Protein AF-A0A1Q3QMW4-F1 (afdb_monomer_lite)

Radius of gyration: 23.56 Å; chains: 1; bounding box: 41×33×92 Å

Sequence (171 aa):
MQRSKATPARLAGLSVLGTLIAASDFVAIVAVKAYWSSHHVGHIWSGLSVPGFVLIAVFCGGYYLMIRSAKKLSNGIKAGRWTEAELQPVRRFFEGRVIRLAAFVLIGIGLVAALIDGSYPHHGFMLGFGICFVLSIGLMQLQRSLINPVTQEPGLQLGTSAPLESTHWGE

Foldseek 3Di:
DDQDPDFLVNLLVQLLQLLQQLLCLLVVVVVLVVVPVVPPPVDPPPSCPPVVVVSVCSNVRSNCSNLVSLVVLLVCLVVVSDDCVRLVVVLVVCVDPCLVCQLVVLQVQLVVVLVVCVVDPDPSNRSSNSSSNSSSVSSVSNNVSSDRDPPPDPPDPPPDPPPPPPPPPDD

Secondary structure (DSSP, 8-state):
----SS-HHHHHHHHHHHHHHHHHHHHHHHHHHHHHHHS----TTTSSHHHHHHHHHHHHHHHHHHHHHHHHHHHHHHTT-S-HHHHHHHHHHHHSHHHHHHHHHHHHHHHHHHHHHTTSSSTTTTHHHHHHHHHHHHHHHHHHHHSPP----TT--TT-------TTS--

pLDDT: mean 78.11, std 16.33, range [40.03, 96.31]

Structure (mmCIF, N/CA/C/O backbone):
data_AF-A0A1Q3QMW4-F1
#
_entry.id   AF-A0A1Q3QMW4-F1
#
loop_
_atom_site.group_PDB
_atom_site.id
_atom_site.type_symbol
_atom_site.label_atom_id
_atom_site.label_alt_id
_atom_site.label_comp_id
_atom_site.label_asym_id
_atom_site.label_entity_id
_atom_site.label_seq_id
_atom_site.pdbx_PDB_ins_code
_atom_site.Cartn_x
_atom_site.Cartn_y
_atom_site.Cartn_z
_atom_site.occupancy
_atom_site.B_iso_or_equiv
_atom_site.auth_seq_id
_atom_site.auth_comp_id
_atom_site.auth_asym_id
_atom_site.auth_atom_id
_atom_site.pdbx_PDB_model_num
ATOM 1 N N . MET A 1 1 ? -16.456 16.362 21.723 1.00 49.91 1 MET A N 1
ATOM 2 C CA . MET A 1 1 ? -15.734 15.506 20.750 1.00 49.91 1 MET A CA 1
ATOM 3 C C . MET A 1 1 ? -16.169 15.864 19.331 1.00 49.91 1 MET A C 1
ATOM 5 O O . MET A 1 1 ? -17.316 15.617 18.983 1.00 49.91 1 MET A O 1
ATOM 9 N N . GLN A 1 2 ? -15.304 16.472 18.510 1.00 45.41 2 GLN A N 1
ATOM 10 C CA . GLN A 1 2 ? -15.612 16.697 17.089 1.00 45.41 2 GLN A CA 1
ATOM 11 C C . GLN A 1 2 ? -15.499 15.369 16.326 1.00 45.41 2 GLN A C 1
ATOM 13 O O . GLN A 1 2 ? -14.405 14.819 16.190 1.00 45.41 2 GLN A O 1
ATOM 18 N N . ARG A 1 3 ? -16.627 14.842 15.833 1.00 54.91 3 ARG A N 1
ATOM 19 C CA . ARG A 1 3 ? -16.637 13.670 14.946 1.00 54.91 3 ARG A CA 1
ATOM 20 C C . ARG A 1 3 ? -15.877 14.008 13.659 1.00 54.91 3 ARG A C 1
ATOM 22 O O . ARG A 1 3 ? -16.148 15.015 13.007 1.00 54.91 3 ARG A O 1
ATOM 29 N N . SER A 1 4 ? -14.908 13.170 13.294 1.00 59.50 4 SER A N 1
ATOM 30 C CA . SER A 1 4 ? -14.214 13.263 12.004 1.00 59.50 4 SER A CA 1
ATOM 31 C C . SER A 1 4 ? -15.230 13.144 10.866 1.00 59.50 4 SER A C 1
ATOM 33 O O . SER A 1 4 ? -15.955 12.157 10.806 1.00 59.50 4 SER A O 1
ATOM 35 N N . LYS A 1 5 ? -15.243 14.095 9.918 1.00 73.88 5 LYS A N 1
ATOM 36 C CA . LYS A 1 5 ? -16.105 14.026 8.717 1.00 73.88 5 LYS A CA 1
ATOM 37 C C . LYS A 1 5 ? -15.787 12.825 7.808 1.00 73.88 5 LYS A C 1
ATOM 39 O O . LYS A 1 5 ? -16.603 12.451 6.971 1.00 73.88 5 LYS A O 1
ATOM 44 N N . ALA A 1 6 ? -14.594 12.239 7.929 1.00 83.38 6 ALA A N 1
ATOM 45 C CA . ALA A 1 6 ? -14.188 11.077 7.146 1.00 83.38 6 ALA A CA 1
ATOM 46 C C . ALA A 1 6 ? -14.468 9.776 7.912 1.00 83.38 6 ALA A C 1
ATOM 48 O O . ALA A 1 6 ? -13.977 9.599 9.029 1.00 83.38 6 ALA A O 1
ATOM 49 N N . THR A 1 7 ? -15.227 8.876 7.285 1.00 90.75 7 THR A N 1
ATOM 50 C CA . THR A 1 7 ? -15.493 7.507 7.757 1.00 90.75 7 THR A CA 1
ATOM 51 C C . THR A 1 7 ? -14.244 6.619 7.628 1.00 90.75 7 THR A C 1
ATOM 53 O O . THR A 1 7 ? -13.475 6.832 6.682 1.00 90.75 7 THR A O 1
ATOM 56 N N . PRO A 1 8 ? -14.083 5.568 8.452 1.00 90.75 8 PRO A N 1
ATOM 57 C CA . PRO A 1 8 ? -12.955 4.633 8.366 1.00 90.75 8 PRO A CA 1
ATOM 58 C C . PRO A 1 8 ? -12.786 4.007 6.976 1.00 90.75 8 PRO A C 1
ATOM 60 O O . PRO A 1 8 ? -11.681 3.988 6.441 1.00 90.75 8 PRO A O 1
ATOM 63 N N . ALA A 1 9 ? -13.890 3.588 6.347 1.00 92.50 9 ALA A N 1
ATOM 64 C CA . ALA A 1 9 ? -13.884 2.991 5.011 1.00 92.50 9 ALA A CA 1
ATOM 65 C C . ALA A 1 9 ? -13.322 3.940 3.940 1.00 92.50 9 ALA A C 1
ATOM 67 O O . ALA A 1 9 ? -12.505 3.534 3.121 1.00 92.50 9 ALA A O 1
ATOM 68 N N . ARG A 1 10 ? -13.686 5.230 3.986 1.00 93.69 10 ARG A N 1
ATOM 69 C CA . ARG A 1 10 ? -13.115 6.256 3.092 1.00 93.69 10 ARG A CA 1
ATOM 70 C C . ARG A 1 10 ? -11.611 6.421 3.297 1.00 93.69 10 ARG A C 1
ATOM 72 O O . ARG A 1 10 ? -10.892 6.585 2.322 1.00 93.69 10 ARG A O 1
ATOM 79 N N . LEU A 1 11 ? -11.124 6.381 4.538 1.00 93.69 11 LEU A N 1
ATOM 80 C CA . LEU A 1 11 ? -9.686 6.483 4.809 1.00 93.69 11 LEU A CA 1
ATOM 81 C C . LEU A 1 11 ? -8.929 5.236 4.341 1.00 93.69 11 LEU A C 1
ATOM 83 O O . LEU A 1 11 ? -7.871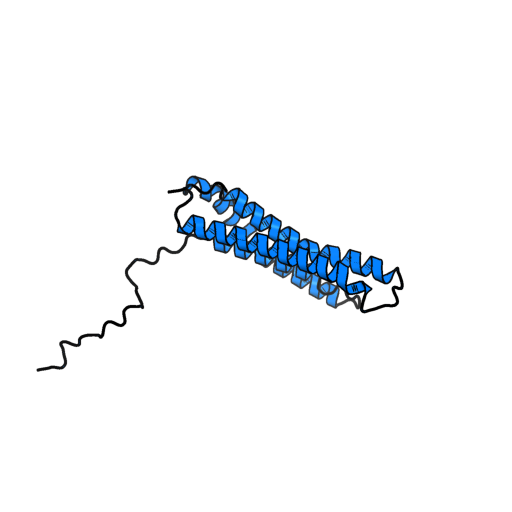 5.373 3.737 1.00 93.69 11 LEU A O 1
ATOM 87 N N . ALA A 1 12 ? -9.486 4.044 4.554 1.00 93.31 12 ALA A N 1
ATOM 88 C CA . ALA A 1 12 ? -8.920 2.808 4.027 1.00 93.31 12 ALA A CA 1
ATOM 89 C C . ALA A 1 12 ? -8.901 2.809 2.489 1.00 93.31 12 ALA A C 1
ATOM 91 O O . ALA A 1 12 ? -7.869 2.521 1.889 1.00 93.31 12 ALA A O 1
ATOM 92 N N . GLY A 1 13 ? -9.999 3.227 1.852 1.00 94.00 13 GLY A N 1
ATOM 93 C CA . GLY A 1 13 ? -10.094 3.364 0.398 1.00 94.00 13 GLY A CA 1
ATOM 94 C C . GLY A 1 13 ? -9.100 4.377 -0.171 1.00 94.00 13 GLY A C 1
ATOM 95 O O . GLY A 1 13 ? -8.440 4.088 -1.160 1.00 94.00 13 GLY A O 1
ATOM 96 N N . LEU A 1 14 ? -8.916 5.528 0.488 1.00 94.81 14 LEU A N 1
ATOM 97 C CA . LEU A 1 14 ? -7.882 6.501 0.113 1.00 94.81 14 LEU A CA 1
ATOM 98 C C . LEU A 1 14 ? -6.468 5.935 0.264 1.00 94.81 14 LEU A C 1
ATOM 100 O O . LEU A 1 14 ? -5.598 6.274 -0.535 1.00 94.81 14 LEU A O 1
ATOM 104 N N . SER A 1 15 ? -6.237 5.072 1.258 1.00 94.06 15 SER A N 1
ATOM 105 C CA . SER A 1 15 ? -4.945 4.408 1.419 1.00 94.06 15 SER A CA 1
ATOM 106 C C . SER A 1 15 ? -4.664 3.469 0.255 1.00 94.06 15 SER A C 1
ATOM 108 O O . SER A 1 15 ? -3.598 3.560 -0.342 1.00 94.06 15 SER A O 1
ATOM 110 N N . VAL A 1 16 ? -5.640 2.626 -0.100 1.00 94.62 16 VAL A N 1
ATOM 111 C CA . VAL A 1 16 ? -5.549 1.715 -1.250 1.00 94.62 16 VAL A CA 1
ATOM 112 C C . VAL A 1 16 ? -5.358 2.498 -2.549 1.00 94.62 16 VAL A C 1
ATOM 114 O O . VAL A 1 16 ? -4.473 2.171 -3.333 1.00 94.62 16 VAL A O 1
ATOM 117 N N . LEU A 1 17 ? -6.131 3.568 -2.755 1.00 96.31 17 LEU A N 1
ATOM 118 C CA . LEU A 1 17 ? -6.009 4.430 -3.930 1.00 96.31 17 LEU A CA 1
ATOM 119 C C . LEU A 1 17 ? -4.614 5.060 -4.029 1.00 96.31 17 LEU A C 1
ATOM 121 O O . LEU A 1 17 ? -4.018 5.043 -5.099 1.00 96.31 17 LEU A O 1
ATOM 125 N N . GLY A 1 18 ? -4.072 5.575 -2.921 1.00 94.62 18 GLY A N 1
ATOM 126 C CA . GLY A 1 18 ? -2.715 6.122 -2.887 1.00 94.62 18 GLY A CA 1
ATOM 127 C C . GLY A 1 18 ? -1.659 5.087 -3.279 1.00 94.62 18 GLY A C 1
ATOM 128 O O . GLY A 1 18 ? -0.766 5.384 -4.070 1.00 94.62 18 GLY A O 1
ATOM 129 N N . THR A 1 19 ? -1.799 3.850 -2.797 1.00 94.50 19 THR A N 1
ATOM 130 C CA . THR A 1 19 ? -0.916 2.743 -3.182 1.00 94.50 19 THR A CA 1
ATOM 131 C C . THR A 1 19 ? -1.044 2.388 -4.665 1.00 94.50 19 THR A C 1
ATOM 133 O O . THR A 1 19 ? -0.026 2.184 -5.317 1.00 94.50 19 THR A O 1
ATOM 136 N N . LEU A 1 20 ? -2.261 2.352 -5.220 1.00 95.62 20 LEU A N 1
ATOM 137 C CA . LEU A 1 20 ? -2.488 2.089 -6.648 1.00 95.62 20 LEU A CA 1
ATOM 138 C C . LEU A 1 20 ? -1.880 3.182 -7.535 1.00 95.62 20 LEU A C 1
ATOM 140 O O . LEU A 1 20 ? -1.241 2.862 -8.532 1.00 95.62 20 LEU A O 1
ATOM 144 N N . ILE A 1 21 ? -2.022 4.455 -7.149 1.00 94.81 21 ILE A N 1
ATOM 145 C CA . ILE A 1 21 ? -1.390 5.584 -7.847 1.00 94.81 21 ILE A CA 1
ATOM 146 C C . ILE A 1 21 ? 0.132 5.413 -7.843 1.00 94.81 21 ILE A C 1
ATOM 148 O O . ILE A 1 21 ? 0.752 5.468 -8.902 1.00 94.81 21 ILE A O 1
ATOM 152 N N . ALA A 1 22 ? 0.731 5.128 -6.682 1.00 93.62 22 ALA A N 1
ATOM 153 C CA . ALA A 1 22 ? 2.174 4.915 -6.585 1.00 93.62 22 ALA A CA 1
ATOM 154 C C . ALA A 1 22 ? 2.647 3.699 -7.404 1.00 93.62 22 ALA A C 1
ATOM 156 O O . ALA A 1 22 ? 3.683 3.760 -8.055 1.00 93.62 22 ALA A O 1
ATOM 157 N N . ALA A 1 23 ? 1.881 2.606 -7.423 1.00 92.69 23 ALA A N 1
ATOM 158 C CA . ALA A 1 23 ? 2.210 1.419 -8.209 1.00 92.69 23 ALA A CA 1
ATOM 159 C C . ALA A 1 23 ? 2.070 1.653 -9.725 1.00 92.69 23 ALA A C 1
ATOM 161 O O . ALA A 1 23 ? 2.839 1.094 -10.504 1.00 92.69 23 ALA A O 1
ATOM 162 N N . SER A 1 24 ? 1.122 2.495 -10.154 1.00 90.62 24 SER A N 1
ATOM 163 C CA . SER A 1 24 ? 0.904 2.803 -11.575 1.00 90.62 24 SER A CA 1
ATOM 164 C C . SER A 1 24 ? 2.083 3.527 -12.232 1.00 90.62 24 SER A C 1
ATOM 166 O O . SER A 1 24 ? 2.266 3.416 -13.444 1.00 90.62 24 SER A O 1
ATOM 168 N N . ASP A 1 25 ? 2.924 4.191 -11.434 1.00 88.50 25 ASP A N 1
ATOM 169 C CA . ASP A 1 25 ? 4.117 4.894 -11.907 1.00 88.50 25 ASP A CA 1
ATOM 170 C C . ASP A 1 25 ? 5.087 3.959 -12.650 1.00 88.50 25 ASP A C 1
ATOM 172 O O . ASP A 1 25 ? 5.621 4.301 -13.703 1.00 88.50 25 ASP A O 1
ATOM 176 N N . PHE A 1 26 ? 5.213 2.708 -12.192 1.00 83.69 26 PHE A N 1
ATOM 177 C CA . PHE A 1 26 ? 6.030 1.692 -12.861 1.00 83.69 26 PHE A CA 1
ATOM 178 C C . PHE A 1 26 ? 5.499 1.331 -14.251 1.00 83.69 26 PHE A C 1
ATOM 180 O O . PHE A 1 26 ? 6.283 1.068 -15.156 1.00 83.69 26 PHE A O 1
ATOM 187 N N . VAL A 1 27 ? 4.182 1.354 -14.462 1.00 84.25 27 VAL A N 1
ATOM 188 C CA . VAL A 1 27 ? 3.602 1.124 -15.794 1.00 84.25 27 VAL A CA 1
ATOM 189 C C . VAL A 1 27 ? 3.872 2.328 -16.699 1.00 84.25 27 VAL A C 1
ATOM 191 O O . VAL A 1 27 ? 4.246 2.165 -17.861 1.00 84.25 27 VAL A O 1
ATOM 194 N N . ALA A 1 28 ? 3.744 3.541 -16.159 1.00 81.88 28 ALA A N 1
ATOM 195 C CA . ALA A 1 28 ? 3.999 4.771 -16.898 1.00 81.88 28 ALA A CA 1
ATOM 196 C C . ALA A 1 28 ? 5.471 4.894 -17.336 1.00 81.88 28 ALA A C 1
ATOM 198 O O . ALA A 1 28 ? 5.731 5.295 -18.470 1.00 81.88 28 ALA A O 1
ATOM 199 N N . ILE A 1 29 ? 6.427 4.451 -16.507 1.00 77.88 29 ILE A N 1
ATOM 200 C CA . ILE A 1 29 ? 7.857 4.378 -16.859 1.00 77.88 29 ILE A CA 1
ATOM 201 C C . ILE A 1 29 ? 8.088 3.558 -18.140 1.00 77.88 29 ILE A C 1
ATOM 203 O O . ILE A 1 29 ? 8.913 3.944 -18.971 1.00 77.88 29 ILE A O 1
ATOM 207 N N . VAL A 1 30 ? 7.350 2.461 -18.348 1.00 74.25 30 VAL A N 1
ATOM 208 C CA . VAL A 1 30 ? 7.471 1.630 -19.563 1.00 74.25 30 VAL A CA 1
ATOM 209 C C . VAL A 1 30 ? 7.021 2.390 -20.798 1.00 74.25 30 VAL A C 1
ATOM 211 O O . VAL A 1 30 ? 7.747 2.431 -21.790 1.00 74.25 30 VAL A O 1
ATOM 214 N N . ALA A 1 31 ? 5.839 3.005 -20.732 1.00 74.25 31 ALA A N 1
ATOM 215 C CA . ALA A 1 31 ? 5.280 3.766 -21.844 1.00 74.25 31 ALA A CA 1
ATOM 216 C C . ALA A 1 31 ? 6.196 4.939 -22.227 1.00 74.25 31 ALA A C 1
ATOM 218 O O . ALA A 1 31 ? 6.473 5.168 -23.404 1.00 74.25 31 ALA A O 1
ATOM 219 N N . VAL A 1 32 ? 6.727 5.624 -21.214 1.00 73.88 32 VAL A N 1
ATOM 220 C CA . VAL A 1 32 ? 7.673 6.729 -21.359 1.00 73.88 32 VAL A CA 1
ATOM 221 C C . VAL A 1 32 ? 8.977 6.264 -22.017 1.00 73.88 32 VAL A C 1
ATOM 223 O O . VAL A 1 32 ? 9.419 6.860 -23.000 1.00 73.88 32 VAL A O 1
ATOM 226 N N . LYS A 1 33 ? 9.572 5.166 -21.535 1.00 70.44 33 LYS A N 1
ATOM 227 C CA . LYS A 1 33 ? 10.805 4.598 -22.102 1.00 70.44 33 LYS A CA 1
ATOM 228 C C . LYS A 1 33 ? 10.613 4.145 -23.551 1.00 70.44 33 LYS A C 1
ATOM 230 O O . LYS A 1 33 ? 11.473 4.414 -24.387 1.00 70.44 33 LYS A O 1
ATOM 235 N N . ALA A 1 34 ? 9.490 3.492 -23.853 1.00 70.81 34 ALA A N 1
ATOM 236 C CA . ALA A 1 34 ? 9.165 3.037 -25.201 1.00 70.81 34 ALA A CA 1
ATOM 237 C C . ALA A 1 34 ? 9.043 4.222 -26.169 1.00 70.81 34 ALA A C 1
ATOM 239 O O . ALA A 1 34 ? 9.734 4.246 -27.185 1.00 70.81 34 ALA A O 1
ATOM 240 N N . TYR A 1 35 ? 8.254 5.241 -25.813 1.00 70.81 35 TYR A N 1
ATOM 241 C CA . TYR A 1 35 ? 8.083 6.450 -26.621 1.00 70.81 35 TYR A CA 1
ATOM 242 C C . TYR A 1 35 ? 9.419 7.132 -26.950 1.00 70.81 35 TYR A C 1
ATOM 244 O O . TYR A 1 35 ? 9.646 7.535 -28.092 1.00 70.81 35 TYR A O 1
ATOM 252 N N . TRP A 1 36 ? 10.327 7.203 -25.973 1.00 67.06 36 TRP A N 1
ATOM 253 C CA . TRP A 1 36 ? 11.640 7.816 -26.160 1.00 67.06 36 TRP A CA 1
ATOM 254 C C . TRP A 1 36 ? 12.625 6.986 -26.966 1.00 67.06 36 TRP A C 1
ATOM 256 O O . TRP A 1 36 ? 13.415 7.553 -27.709 1.00 67.06 36 TRP A O 1
ATOM 266 N N . SER A 1 37 ? 12.594 5.659 -26.851 1.00 67.62 37 SER A N 1
ATOM 267 C CA . SER A 1 37 ? 13.451 4.809 -27.684 1.00 67.62 37 SER A CA 1
ATOM 268 C C . SER A 1 37 ? 13.140 4.966 -29.179 1.00 67.62 37 SER A C 1
ATOM 270 O O . SER A 1 37 ? 14.044 4.912 -30.011 1.00 67.62 37 SER A O 1
ATOM 272 N N . SER A 1 38 ? 11.875 5.242 -29.510 1.00 66.62 38 SER A N 1
ATOM 273 C CA . SER A 1 38 ? 11.388 5.424 -30.881 1.00 66.62 38 SER A CA 1
ATOM 274 C C . SER A 1 38 ? 11.725 6.792 -31.476 1.00 66.62 38 SER A C 1
ATOM 276 O O . SER A 1 38 ? 11.807 6.930 -32.692 1.00 66.62 38 SER A O 1
ATOM 278 N N . HIS A 1 39 ? 11.924 7.810 -30.637 1.00 63.06 39 HIS A N 1
ATOM 279 C CA . HIS A 1 39 ? 12.223 9.173 -31.062 1.00 63.06 39 HIS A CA 1
ATOM 280 C C . HIS A 1 39 ? 13.646 9.491 -30.611 1.00 63.06 39 HIS A C 1
ATOM 282 O O . HIS A 1 39 ? 13.860 9.729 -29.429 1.00 63.06 39 HIS A O 1
ATOM 288 N N . HIS A 1 40 ? 14.628 9.469 -31.521 1.00 55.44 40 HIS A N 1
ATOM 289 C CA . HIS A 1 40 ? 16.035 9.808 -31.250 1.00 55.44 40 HIS A CA 1
ATOM 290 C C . HIS A 1 40 ? 16.190 11.255 -30.726 1.00 55.44 40 HIS A C 1
ATOM 292 O O . HIS A 1 40 ? 16.626 12.157 -31.438 1.00 55.44 40 HIS A O 1
ATOM 298 N N . VAL A 1 41 ? 15.813 11.509 -29.472 1.00 55.06 41 VAL A N 1
ATOM 299 C CA . VAL A 1 41 ? 15.948 12.810 -28.820 1.00 55.06 41 VAL A CA 1
ATOM 300 C C . VAL A 1 41 ? 17.399 12.927 -28.362 1.00 55.06 41 VAL A C 1
ATOM 302 O O . VAL A 1 41 ? 17.768 12.468 -27.285 1.00 55.06 41 VAL A O 1
ATOM 305 N N . GLY A 1 42 ? 18.235 13.525 -29.214 1.00 49.25 42 GLY A N 1
ATOM 306 C CA . GLY A 1 42 ? 19.687 13.687 -29.056 1.00 49.25 42 GLY A CA 1
ATOM 307 C C . GLY A 1 42 ? 20.169 14.546 -27.877 1.00 49.25 42 GLY A C 1
ATOM 308 O O . GLY A 1 42 ? 21.298 15.023 -27.903 1.00 49.25 42 GLY A O 1
ATOM 309 N N . HIS A 1 43 ? 19.369 14.741 -26.828 1.00 49.31 43 HIS A N 1
ATOM 310 C CA . HIS A 1 43 ? 19.775 15.476 -25.6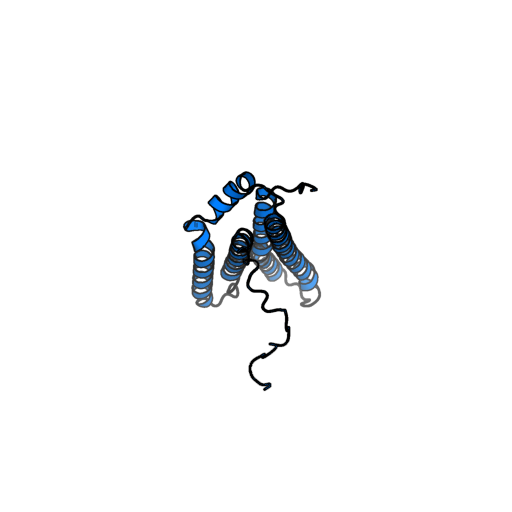31 1.00 49.31 43 HIS A CA 1
ATOM 311 C C . HIS A 1 43 ? 19.356 14.730 -24.361 1.00 49.31 43 HIS A C 1
ATOM 313 O O . HIS A 1 43 ? 18.254 14.886 -23.836 1.00 49.31 43 HIS A O 1
ATOM 319 N N . ILE A 1 44 ? 20.301 13.939 -23.847 1.00 53.00 44 ILE A N 1
ATOM 320 C CA . ILE A 1 44 ? 20.193 13.080 -22.654 1.00 53.00 44 ILE A CA 1
ATOM 321 C C . ILE A 1 44 ? 19.758 13.864 -21.395 1.00 53.00 44 ILE A C 1
ATOM 323 O O . ILE A 1 44 ? 19.149 13.295 -20.493 1.00 53.00 44 ILE A O 1
ATOM 327 N N . TRP A 1 45 ? 20.011 15.177 -21.346 1.00 48.72 45 TRP A N 1
ATOM 328 C CA . TRP A 1 45 ? 19.817 16.004 -20.149 1.00 48.72 45 TRP A CA 1
ATOM 329 C C . TRP A 1 45 ? 18.539 16.860 -20.131 1.00 48.72 45 TRP A C 1
ATOM 331 O O . TRP A 1 45 ? 18.066 17.199 -19.049 1.00 48.72 45 TRP A O 1
ATOM 341 N N . SER A 1 46 ? 17.938 17.189 -21.281 1.00 49.06 46 SER A N 1
ATOM 342 C CA . SER A 1 46 ? 16.710 18.009 -21.345 1.00 49.06 46 SER A CA 1
ATOM 343 C C . SER A 1 46 ? 15.436 17.195 -21.597 1.00 49.06 46 SER A C 1
ATOM 345 O O . SER A 1 46 ? 14.354 17.646 -21.233 1.00 49.06 46 SER A O 1
ATOM 347 N N . GLY A 1 47 ? 15.548 15.986 -22.163 1.00 51.31 47 GLY A N 1
ATOM 348 C CA . GLY A 1 47 ? 14.400 15.102 -22.398 1.00 51.31 47 GLY A CA 1
ATOM 349 C C . GLY A 1 47 ? 13.914 14.368 -21.143 1.00 51.31 47 GLY A C 1
ATOM 350 O O . GLY A 1 47 ? 12.716 14.234 -20.930 1.00 51.31 47 GLY A O 1
ATOM 351 N N . LEU A 1 48 ? 14.828 13.936 -20.269 1.00 53.03 48 LEU A N 1
ATOM 352 C CA . LEU A 1 48 ? 14.501 13.094 -19.107 1.00 53.03 48 LEU A CA 1
ATOM 353 C C . LEU A 1 48 ? 13.915 13.851 -17.906 1.00 53.03 48 LEU A C 1
ATOM 355 O O . LEU A 1 48 ? 13.289 13.236 -17.042 1.00 53.03 48 LEU A O 1
ATOM 359 N N . SER A 1 49 ? 14.116 15.166 -17.821 1.00 61.59 49 SER A N 1
ATOM 360 C CA . SER A 1 49 ? 13.830 15.923 -16.599 1.00 61.59 49 SER A CA 1
ATOM 361 C C . SER A 1 49 ? 12.335 16.125 -16.353 1.00 61.59 49 SER A C 1
ATOM 363 O O . SER A 1 49 ? 11.890 15.977 -15.218 1.00 61.59 49 SER A O 1
ATOM 365 N N . VAL A 1 50 ? 11.537 16.407 -17.390 1.00 66.06 50 VAL A N 1
ATOM 366 C CA . VAL A 1 50 ? 10.119 16.757 -17.202 1.00 66.06 50 VAL A CA 1
ATOM 367 C C . VAL A 1 50 ? 9.259 15.523 -16.892 1.00 66.06 50 VAL A C 1
ATOM 369 O O . VAL A 1 50 ? 8.628 15.514 -15.835 1.00 66.06 50 VAL A O 1
ATOM 372 N N . PRO A 1 51 ? 9.250 14.437 -17.689 1.00 70.62 51 PRO A N 1
ATOM 373 C CA . PRO A 1 51 ? 8.472 13.252 -17.322 1.00 70.62 51 PRO A CA 1
ATOM 374 C C . PRO A 1 51 ? 9.053 12.490 -16.146 1.00 70.62 51 PRO A C 1
ATOM 376 O O . PRO A 1 51 ? 8.279 11.979 -15.349 1.00 70.62 51 PRO A O 1
ATOM 379 N N . GLY A 1 52 ? 10.377 12.485 -15.965 1.00 73.88 52 GLY A N 1
ATOM 380 C CA . GLY A 1 52 ? 10.983 11.955 -14.745 1.00 73.88 52 GLY A CA 1
ATOM 381 C C . GLY A 1 52 ? 10.457 12.669 -13.496 1.00 73.88 52 GLY A C 1
ATOM 382 O O . GLY A 1 52 ? 10.052 12.017 -12.538 1.00 73.88 52 GLY A O 1
ATOM 383 N N . PHE A 1 53 ? 10.368 14.003 -13.526 1.00 80.38 53 PHE A N 1
ATOM 384 C CA . PHE A 1 53 ? 9.806 14.780 -12.420 1.00 80.38 53 PHE A CA 1
ATOM 385 C C . PHE A 1 53 ? 8.310 14.516 -12.210 1.00 80.38 53 PHE A C 1
ATOM 387 O O . PHE A 1 53 ? 7.873 14.369 -11.070 1.00 80.38 53 PHE A O 1
ATOM 394 N N . VAL A 1 54 ? 7.525 14.419 -13.288 1.00 83.19 54 VAL A N 1
ATOM 395 C CA . VAL A 1 54 ? 6.090 14.102 -13.203 1.00 83.19 54 VAL A CA 1
ATOM 396 C C . VAL A 1 54 ? 5.871 12.717 -12.590 1.00 83.19 54 VAL A C 1
ATOM 398 O O . VAL A 1 54 ? 5.047 12.591 -11.689 1.00 83.19 54 VAL A O 1
ATOM 401 N N . LEU A 1 55 ? 6.636 11.708 -13.012 1.00 84.88 55 LEU A N 1
ATOM 402 C CA . LEU A 1 55 ? 6.573 10.350 -12.464 1.00 84.88 55 LEU A CA 1
ATOM 403 C C . LEU A 1 55 ? 6.935 10.339 -10.970 1.00 84.88 55 LEU A C 1
ATOM 405 O O . LEU A 1 55 ? 6.153 9.890 -10.133 1.00 84.88 55 LEU A O 1
ATOM 409 N N . ILE A 1 56 ? 8.042 10.989 -10.587 1.00 87.19 56 ILE A N 1
ATOM 410 C CA . ILE A 1 56 ? 8.426 11.140 -9.172 1.00 87.19 56 ILE A CA 1
ATOM 411 C C . ILE A 1 56 ? 7.321 11.837 -8.367 1.00 87.19 56 ILE A C 1
ATOM 413 O O . ILE A 1 56 ? 7.025 11.423 -7.244 1.00 87.19 56 ILE A O 1
ATOM 417 N N . ALA A 1 57 ? 6.694 12.879 -8.916 1.00 89.31 57 ALA A N 1
ATOM 418 C CA . ALA A 1 57 ? 5.614 13.598 -8.251 1.00 89.31 57 ALA A CA 1
ATOM 419 C C . ALA A 1 57 ? 4.360 12.725 -8.077 1.00 89.31 57 ALA A C 1
ATOM 421 O O . ALA A 1 57 ? 3.744 12.758 -7.009 1.00 89.31 57 ALA A O 1
ATOM 422 N N . VAL A 1 58 ? 4.003 11.916 -9.078 1.00 91.56 58 VAL A N 1
ATOM 423 C CA . VAL A 1 58 ? 2.882 10.964 -9.013 1.00 91.56 58 VAL A CA 1
ATOM 424 C C . VAL A 1 58 ? 3.166 9.869 -7.989 1.00 91.56 58 VAL A C 1
ATOM 426 O O . VAL A 1 58 ? 2.335 9.632 -7.107 1.00 91.56 58 VAL A O 1
ATOM 429 N N . PHE A 1 59 ? 4.353 9.263 -8.037 1.00 92.19 59 PHE A N 1
ATOM 430 C CA . PHE A 1 59 ? 4.789 8.253 -7.079 1.00 92.19 59 PHE A CA 1
ATOM 431 C C . PHE A 1 59 ? 4.754 8.787 -5.642 1.00 92.19 59 PHE A C 1
ATOM 433 O O . PHE A 1 59 ? 4.080 8.227 -4.770 1.00 92.19 59 PHE A O 1
ATOM 440 N N . CYS A 1 60 ? 5.421 9.920 -5.398 1.00 94.19 60 CYS A N 1
ATOM 441 C CA . CYS A 1 60 ? 5.460 10.564 -4.087 1.00 94.19 60 CYS A CA 1
ATOM 442 C C . CYS A 1 60 ? 4.064 11.000 -3.629 1.00 94.19 60 CYS A C 1
ATOM 444 O O . CYS A 1 60 ? 3.734 10.855 -2.453 1.00 94.19 60 CYS A O 1
ATOM 446 N N . GLY A 1 61 ? 3.232 11.509 -4.540 1.00 94.00 61 GLY A N 1
ATOM 447 C CA . GLY A 1 61 ? 1.860 11.924 -4.262 1.00 94.00 61 GLY A CA 1
ATOM 448 C C . GLY A 1 61 ? 0.969 10.757 -3.837 1.00 94.00 61 GLY A C 1
ATOM 449 O O . GLY A 1 61 ? 0.278 10.849 -2.817 1.00 94.00 61 GLY A O 1
ATOM 450 N N . GLY A 1 62 ? 1.032 9.635 -4.559 1.00 94.06 62 GLY A N 1
ATOM 451 C CA . GLY A 1 62 ? 0.333 8.399 -4.206 1.00 94.06 62 GLY A CA 1
ATOM 452 C C . GLY A 1 62 ? 0.789 7.852 -2.852 1.00 94.06 62 GLY A C 1
ATOM 453 O O . GLY A 1 62 ? -0.031 7.594 -1.964 1.00 94.06 62 GLY A O 1
ATOM 454 N N . TYR A 1 63 ? 2.104 7.780 -2.638 1.00 93.81 63 TYR A N 1
ATOM 455 C CA . TYR A 1 63 ? 2.685 7.308 -1.382 1.00 93.81 63 TYR A CA 1
ATOM 456 C C . TYR A 1 63 ? 2.330 8.217 -0.194 1.00 93.81 63 TYR A C 1
ATOM 458 O O . TYR A 1 63 ? 1.966 7.748 0.889 1.00 93.81 63 TYR A O 1
ATOM 466 N N . TYR A 1 64 ? 2.349 9.535 -0.400 1.00 95.81 64 TYR A N 1
ATOM 467 C CA . TYR A 1 64 ? 1.911 10.515 0.589 1.00 95.81 64 TYR A CA 1
ATOM 468 C C . TYR A 1 64 ? 0.435 10.331 0.953 1.00 95.81 64 TYR A C 1
ATOM 470 O O . TYR A 1 64 ? 0.090 10.333 2.140 1.00 95.81 64 TYR A O 1
ATOM 478 N N . LEU A 1 65 ? -0.440 10.142 -0.040 1.00 95.25 65 LEU A N 1
ATOM 479 C CA . LEU A 1 65 ? -1.866 9.907 0.185 1.00 95.25 65 LEU A CA 1
ATOM 480 C C . LEU A 1 65 ? -2.094 8.631 1.004 1.00 95.25 65 LEU A C 1
ATOM 482 O O . LEU A 1 65 ? -2.865 8.652 1.972 1.00 95.25 65 LEU A O 1
ATOM 486 N N . MET A 1 66 ? -1.372 7.559 0.670 1.00 95.81 66 MET A N 1
ATOM 487 C CA . MET A 1 66 ? -1.377 6.298 1.408 1.00 95.81 66 MET A CA 1
ATOM 488 C C . MET A 1 66 ? -0.977 6.506 2.874 1.00 95.81 66 MET A C 1
ATOM 490 O O . MET A 1 66 ? -1.753 6.209 3.782 1.00 95.81 66 MET A O 1
ATOM 494 N N . ILE A 1 67 ? 0.195 7.094 3.137 1.00 93.75 67 ILE A N 1
ATOM 495 C CA . ILE A 1 67 ? 0.670 7.318 4.510 1.00 93.75 67 ILE A CA 1
ATOM 496 C C . ILE A 1 67 ? -0.279 8.230 5.281 1.00 93.75 67 ILE A C 1
ATOM 498 O O . ILE A 1 67 ? -0.592 7.965 6.444 1.00 93.75 67 ILE A O 1
ATOM 502 N N . ARG A 1 68 ? -0.731 9.330 4.672 1.00 95.12 68 ARG A N 1
ATOM 503 C CA . ARG A 1 68 ? -1.563 10.323 5.355 1.00 95.12 68 ARG A CA 1
ATOM 504 C C . ARG A 1 68 ? -2.912 9.738 5.758 1.00 95.12 68 ARG A C 1
ATOM 506 O O . ARG A 1 68 ? -3.379 10.010 6.865 1.00 95.12 68 ARG A O 1
ATOM 513 N N . SER A 1 69 ? -3.544 8.969 4.878 1.00 93.75 69 SER A N 1
ATOM 514 C CA . SER A 1 69 ? -4.829 8.323 5.156 1.00 93.75 69 SER A CA 1
ATOM 515 C C . SER A 1 69 ? -4.685 7.204 6.194 1.00 93.75 69 SER A C 1
ATOM 517 O O . SER A 1 69 ? -5.438 7.203 7.168 1.00 93.75 69 SER A O 1
ATOM 519 N N . ALA A 1 70 ? -3.654 6.360 6.084 1.00 92.94 70 ALA A N 1
ATOM 520 C CA . ALA A 1 70 ? -3.329 5.325 7.067 1.00 92.94 70 ALA A CA 1
ATOM 521 C C . ALA A 1 70 ? -3.028 5.910 8.463 1.00 92.94 70 ALA A C 1
ATOM 523 O O . ALA A 1 70 ? -3.587 5.466 9.466 1.00 92.94 70 ALA A O 1
ATOM 524 N N . LYS A 1 71 ? -2.229 6.986 8.546 1.00 92.31 71 LYS A N 1
ATOM 525 C CA . LYS A 1 71 ? -1.969 7.708 9.808 1.00 92.31 71 LYS A CA 1
ATOM 526 C C . LYS A 1 71 ? -3.239 8.321 10.392 1.00 92.31 71 LYS A C 1
ATOM 528 O O . LYS A 1 71 ? -3.462 8.223 11.596 1.00 92.31 71 LYS A O 1
ATOM 533 N N . LYS A 1 72 ? -4.089 8.948 9.567 1.00 91.88 72 LYS A N 1
ATOM 534 C CA . LYS A 1 72 ? -5.381 9.493 10.024 1.00 91.88 72 LYS A CA 1
ATOM 535 C C . LYS A 1 72 ? -6.293 8.401 10.579 1.00 91.88 72 LYS A C 1
ATOM 537 O O . LYS A 1 72 ? -6.955 8.642 11.586 1.00 91.88 72 LYS A O 1
ATOM 542 N N . LEU A 1 73 ? -6.312 7.233 9.940 1.00 91.75 73 LEU A N 1
ATOM 543 C CA . LEU A 1 73 ? -7.068 6.071 10.392 1.00 91.75 73 LEU A CA 1
ATOM 544 C C . LEU A 1 73 ? -6.536 5.566 11.740 1.00 91.75 73 LEU A C 1
ATOM 546 O O . LEU A 1 73 ? -7.290 5.526 12.705 1.00 91.75 73 LEU A O 1
ATOM 550 N N . SER A 1 74 ? -5.231 5.305 11.852 1.00 91.44 74 SER A N 1
ATOM 551 C CA . SER A 1 74 ? -4.617 4.849 13.107 1.00 91.44 74 SER A CA 1
ATOM 552 C C . SER A 1 74 ? -4.832 5.842 14.258 1.00 91.44 74 SER A C 1
ATOM 554 O O . SER A 1 74 ? -5.259 5.461 15.346 1.00 91.44 74 SER A O 1
ATOM 556 N N . ASN A 1 75 ? -4.620 7.139 14.015 1.00 90.00 75 ASN A N 1
ATOM 557 C CA . ASN A 1 75 ? -4.821 8.173 15.031 1.00 90.00 75 ASN A CA 1
ATOM 558 C C . ASN A 1 75 ? -6.291 8.321 15.431 1.00 90.00 75 ASN A C 1
ATOM 560 O O . ASN A 1 75 ? -6.585 8.603 16.589 1.00 90.00 75 ASN A O 1
ATOM 564 N N . GLY A 1 76 ? -7.223 8.157 14.490 1.00 88.75 76 GLY A N 1
ATOM 565 C CA . GLY A 1 76 ? -8.644 8.223 14.808 1.00 88.75 76 GLY A CA 1
ATOM 566 C C . GLY A 1 76 ? -9.141 7.001 15.583 1.00 88.75 76 GLY A C 1
ATOM 567 O O . GLY A 1 76 ? -9.982 7.175 16.458 1.00 88.75 76 GLY A O 1
ATOM 568 N N . ILE A 1 77 ? -8.566 5.815 15.345 1.00 90.00 77 ILE A N 1
ATOM 569 C CA . ILE A 1 77 ? -8.802 4.616 16.166 1.00 90.00 77 ILE A CA 1
ATOM 570 C C . ILE A 1 77 ? -8.273 4.850 17.586 1.00 90.00 77 ILE A C 1
ATOM 572 O O . ILE A 1 77 ? -9.025 4.711 18.544 1.00 90.00 77 ILE A O 1
ATOM 576 N N . LYS A 1 78 ? -7.017 5.298 17.729 1.00 87.62 78 LYS A N 1
ATOM 577 C CA . LYS A 1 78 ? -6.400 5.606 19.036 1.00 87.62 78 LYS A CA 1
ATOM 578 C C . LYS A 1 78 ? -7.174 6.650 19.841 1.00 87.62 78 LYS A C 1
ATOM 580 O O . LYS A 1 78 ? -7.256 6.553 21.055 1.00 87.62 78 LYS A O 1
ATOM 585 N N . ALA A 1 79 ? -7.736 7.647 19.165 1.00 86.75 79 ALA A N 1
ATOM 586 C CA . ALA A 1 79 ? -8.511 8.709 19.796 1.00 86.75 79 ALA A CA 1
ATOM 587 C C . ALA A 1 79 ? -9.999 8.355 20.000 1.00 86.75 79 ALA A C 1
ATOM 589 O O . ALA A 1 79 ? -10.775 9.245 20.345 1.00 86.75 79 ALA A O 1
ATOM 590 N N . GLY A 1 80 ? -10.422 7.113 19.725 1.00 86.50 80 GLY A N 1
ATOM 591 C CA . GLY A 1 80 ? -11.814 6.681 19.888 1.00 86.50 80 GLY A CA 1
ATOM 592 C C . GLY A 1 80 ? -12.810 7.485 19.045 1.00 86.50 80 GLY A C 1
ATOM 593 O O . GLY A 1 80 ? -13.933 7.732 19.473 1.00 86.50 80 GLY A O 1
ATOM 594 N N . ARG A 1 81 ? -12.401 7.967 17.860 1.00 87.56 81 ARG A N 1
ATOM 595 C CA . ARG A 1 81 ? -13.243 8.839 17.014 1.00 87.56 81 ARG A CA 1
ATOM 596 C C . ARG A 1 81 ? -14.390 8.105 16.330 1.00 87.56 81 ARG A C 1
ATOM 598 O O . ARG A 1 81 ? -15.321 8.766 15.872 1.00 87.56 81 ARG A O 1
ATOM 605 N N . TRP A 1 82 ? -14.277 6.788 16.224 1.00 88.81 82 TRP A N 1
ATOM 606 C CA . TRP A 1 82 ? -15.254 5.907 15.603 1.00 88.81 82 TRP A CA 1
ATOM 607 C C . TRP A 1 82 ? -15.608 4.792 16.572 1.00 88.81 82 TRP A C 1
ATOM 609 O O . TRP A 1 82 ? -14.769 4.342 17.352 1.00 88.81 82 TRP A O 1
ATOM 619 N N . THR A 1 83 ? -16.857 4.363 16.507 1.00 88.12 83 THR A N 1
ATOM 620 C CA . THR A 1 83 ? -17.363 3.222 17.266 1.00 88.12 83 THR A CA 1
ATOM 621 C C . THR A 1 83 ? -16.845 1.911 16.677 1.00 88.12 83 THR A C 1
ATOM 623 O O . THR A 1 83 ? -16.495 1.838 15.496 1.00 88.12 83 THR A O 1
ATOM 626 N N . GLU A 1 84 ? -16.846 0.839 17.472 1.00 87.44 84 GLU A N 1
ATOM 627 C CA . GLU A 1 84 ? -16.441 -0.481 16.976 1.00 87.44 84 GLU A CA 1
ATOM 628 C C . GLU A 1 84 ? -17.339 -0.958 15.823 1.00 87.44 84 GLU A C 1
ATOM 630 O O . GLU A 1 84 ? -16.848 -1.556 14.870 1.00 87.44 84 GLU A O 1
ATOM 635 N N . ALA A 1 85 ? -18.630 -0.602 15.833 1.00 87.56 85 ALA A N 1
ATOM 636 C CA . ALA A 1 85 ? -19.560 -0.900 14.742 1.00 87.56 85 ALA A CA 1
ATOM 637 C C . ALA A 1 85 ? -19.150 -0.255 13.402 1.00 87.56 85 ALA A C 1
ATOM 639 O O . ALA A 1 85 ? -19.370 -0.839 12.344 1.00 87.56 85 ALA A O 1
ATOM 640 N N . GLU A 1 86 ? -18.516 0.923 13.427 1.00 89.19 86 GLU A N 1
ATOM 641 C CA . GLU A 1 86 ? -18.004 1.596 12.224 1.00 89.19 86 GLU A CA 1
ATOM 642 C C . GLU A 1 86 ? -16.662 1.015 11.745 1.00 89.19 86 GLU A C 1
ATOM 644 O O . GLU A 1 86 ? -16.340 1.094 10.556 1.00 89.19 86 GLU A O 1
ATOM 649 N N . LEU A 1 87 ? -15.864 0.444 12.654 1.00 89.81 87 LEU A N 1
ATOM 650 C CA . LEU A 1 87 ? -14.550 -0.138 12.355 1.00 89.81 87 LEU A CA 1
ATOM 651 C C . LEU A 1 87 ? -14.641 -1.600 11.911 1.00 89.81 87 LEU A C 1
ATOM 653 O O . LEU A 1 87 ? -13.869 -2.026 11.047 1.00 89.81 87 LEU A O 1
ATOM 657 N N . GLN A 1 88 ? -15.591 -2.355 12.464 1.00 89.81 88 GLN A N 1
ATOM 658 C CA . GLN A 1 88 ? -15.728 -3.792 12.250 1.00 89.81 88 GLN A CA 1
ATOM 659 C C . GLN A 1 88 ? -15.819 -4.194 10.766 1.00 89.81 88 GLN A C 1
ATOM 661 O O . GLN A 1 88 ? -15.133 -5.146 10.392 1.00 89.81 88 GLN A O 1
ATOM 666 N N . PRO A 1 89 ? -16.577 -3.509 9.884 1.00 90.00 89 PRO A N 1
ATOM 667 C CA . PRO A 1 89 ? -16.651 -3.894 8.473 1.00 90.00 89 PRO A CA 1
ATOM 668 C C . PRO A 1 89 ? -15.287 -3.815 7.780 1.00 90.00 89 PRO A C 1
ATOM 670 O O . PRO A 1 89 ? -14.914 -4.705 7.019 1.00 90.00 89 PRO A O 1
ATOM 673 N N . VAL A 1 90 ? -14.514 -2.768 8.088 1.00 90.44 90 VAL A N 1
A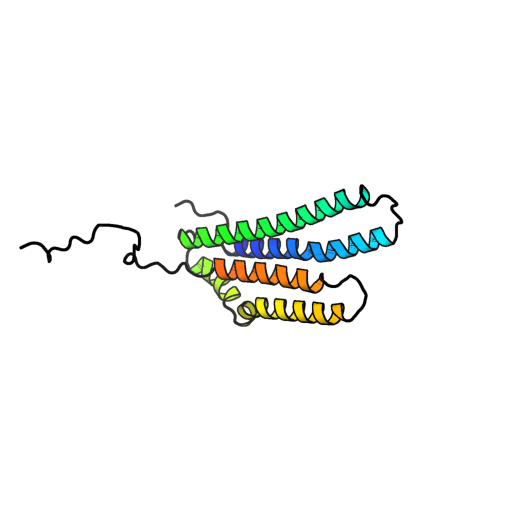TOM 674 C CA . VAL A 1 90 ? -13.175 -2.569 7.525 1.00 90.44 90 VAL A CA 1
ATOM 675 C C . VAL A 1 90 ? -12.209 -3.602 8.101 1.00 90.44 90 VAL A C 1
ATOM 677 O O . VAL A 1 90 ? -11.474 -4.236 7.350 1.00 90.44 90 VAL A O 1
ATOM 680 N N . ARG A 1 91 ? -12.242 -3.842 9.417 1.00 90.69 91 ARG A N 1
ATOM 681 C CA . ARG A 1 91 ? -11.403 -4.863 10.062 1.00 90.69 91 ARG A CA 1
ATOM 682 C C . ARG A 1 91 ? -11.665 -6.256 9.518 1.00 90.69 91 ARG A C 1
ATOM 684 O O . ARG A 1 91 ? -10.720 -6.901 9.088 1.00 90.69 91 ARG A O 1
ATOM 691 N N . ARG A 1 92 ? -12.928 -6.680 9.432 1.00 89.19 92 ARG A N 1
ATOM 692 C CA . ARG A 1 92 ? -13.305 -7.996 8.890 1.00 89.19 92 ARG A CA 1
ATOM 693 C C . ARG A 1 92 ? -12.757 -8.223 7.486 1.00 89.19 92 ARG A C 1
ATOM 695 O O . ARG A 1 92 ? -12.280 -9.315 7.194 1.00 89.19 92 ARG A O 1
ATOM 702 N N . PHE A 1 93 ? -12.787 -7.194 6.638 1.00 87.81 93 PHE A N 1
ATOM 703 C CA . PHE A 1 93 ? -12.202 -7.272 5.303 1.00 87.81 93 PHE A CA 1
ATOM 704 C C . PHE A 1 93 ? -10.687 -7.540 5.363 1.00 87.81 93 PHE A C 1
ATOM 706 O O . PHE A 1 93 ? -10.200 -8.477 4.733 1.00 87.81 93 PHE A O 1
ATOM 713 N N . PHE A 1 94 ? -9.943 -6.775 6.170 1.00 86.12 94 PHE A N 1
ATOM 714 C CA . PHE A 1 94 ? -8.481 -6.892 6.264 1.00 86.12 94 PHE A CA 1
ATOM 715 C C . PHE A 1 94 ? -7.976 -8.034 7.167 1.00 86.12 94 PHE A C 1
ATOM 717 O O . PHE A 1 94 ? -6.823 -8.444 7.045 1.00 86.12 94 PHE A O 1
ATOM 724 N N . GLU A 1 95 ? -8.821 -8.588 8.036 1.00 86.25 95 GLU A N 1
ATOM 725 C CA . GLU A 1 95 ? -8.518 -9.742 8.890 1.00 86.25 95 GLU A CA 1
ATOM 726 C C . GLU A 1 95 ? -8.640 -11.081 8.155 1.00 86.25 95 GLU A C 1
ATOM 728 O O . GLU A 1 95 ? -8.161 -12.100 8.667 1.00 86.25 95 GLU A O 1
ATOM 733 N N . GLY A 1 96 ? -9.233 -11.109 6.959 1.00 84.75 96 GLY A N 1
ATOM 734 C CA . GLY A 1 96 ? -9.332 -12.318 6.147 1.00 84.75 96 GLY A CA 1
ATOM 735 C C . GLY A 1 96 ? -7.960 -12.954 5.895 1.00 84.75 96 GLY A C 1
ATOM 736 O O . GLY A 1 96 ? -6.988 -12.260 5.588 1.00 84.75 96 GLY A O 1
ATOM 737 N N . ARG A 1 97 ? -7.868 -14.291 5.994 1.00 84.81 97 ARG A N 1
ATOM 738 C CA . ARG A 1 97 ? -6.613 -15.038 5.743 1.00 84.81 97 ARG A CA 1
ATOM 739 C C . ARG A 1 97 ? -6.012 -14.698 4.379 1.00 84.81 97 ARG A C 1
ATOM 741 O O . ARG A 1 97 ? -4.805 -14.511 4.278 1.00 84.81 97 ARG A O 1
ATOM 748 N N . VAL A 1 98 ? -6.870 -14.558 3.366 1.00 85.56 98 VAL A N 1
ATOM 749 C CA . VAL A 1 98 ? -6.476 -14.181 2.003 1.00 85.56 98 VAL A CA 1
ATOM 750 C C . VAL A 1 98 ? -5.761 -12.833 1.999 1.00 85.56 98 VAL A C 1
ATOM 752 O O . VAL A 1 98 ? -4.664 -12.733 1.468 1.00 85.56 98 VAL A O 1
ATOM 755 N N . ILE A 1 99 ? -6.326 -11.812 2.647 1.00 86.25 99 ILE A N 1
ATOM 756 C CA . ILE A 1 99 ? -5.747 -10.465 2.653 1.00 86.25 99 ILE A CA 1
ATOM 757 C C . ILE A 1 99 ? -4.470 -10.393 3.499 1.00 86.25 99 ILE A C 1
ATOM 759 O O . ILE A 1 99 ? -3.518 -9.723 3.102 1.00 86.25 99 ILE A O 1
ATOM 763 N N . ARG A 1 100 ? -4.388 -11.125 4.616 1.00 83.19 100 ARG A N 1
ATOM 764 C CA . ARG A 1 100 ? -3.140 -11.232 5.397 1.00 83.19 100 ARG A CA 1
ATOM 765 C C . ARG A 1 100 ? -1.996 -11.837 4.590 1.00 83.19 100 ARG A C 1
ATOM 767 O O . ARG A 1 100 ? -0.876 -11.344 4.657 1.00 83.19 100 ARG A O 1
ATOM 774 N N . LEU A 1 101 ? -2.284 -12.884 3.822 1.00 90.44 101 LEU A N 1
ATOM 775 C CA . LEU A 1 101 ? -1.286 -13.541 2.981 1.00 90.44 101 LEU A CA 1
ATOM 776 C C . LEU A 1 101 ? -1.018 -12.782 1.680 1.00 90.44 101 LEU A C 1
ATOM 778 O O . LEU A 1 101 ? 0.067 -12.920 1.127 1.00 90.44 101 LEU A O 1
ATOM 782 N N . ALA A 1 102 ? -1.953 -11.950 1.213 1.00 91.00 102 ALA A N 1
ATOM 783 C CA . ALA A 1 102 ? -1.845 -11.255 -0.066 1.00 91.00 102 ALA A CA 1
ATOM 784 C C . ALA A 1 102 ? -0.577 -10.397 -0.184 1.00 91.00 102 ALA A C 1
ATOM 786 O O . ALA A 1 102 ? 0.012 -10.373 -1.256 1.00 91.00 102 ALA A O 1
ATOM 787 N N . ALA A 1 103 ? -0.106 -9.757 0.894 1.00 89.69 103 ALA A N 1
ATOM 788 C CA . ALA A 1 103 ? 1.156 -9.009 0.859 1.00 89.69 103 ALA A CA 1
ATOM 789 C C . ALA A 1 103 ? 2.360 -9.928 0.583 1.00 89.69 103 ALA A C 1
ATOM 791 O O . ALA A 1 103 ? 3.202 -9.619 -0.252 1.00 89.69 103 ALA A O 1
ATOM 792 N N . PHE A 1 104 ? 2.424 -11.090 1.237 1.00 90.88 104 PHE A N 1
ATOM 793 C CA . PHE A 1 104 ? 3.498 -12.063 1.019 1.00 90.88 104 PHE A CA 1
ATOM 794 C C . PHE A 1 104 ? 3.408 -12.712 -0.361 1.00 90.88 104 PHE A C 1
ATOM 796 O O . PHE A 1 104 ? 4.425 -12.888 -1.026 1.00 90.88 104 PHE A O 1
ATOM 803 N N . VAL A 1 105 ? 2.190 -13.025 -0.810 1.00 92.88 105 VAL A N 1
ATOM 804 C CA . VAL A 1 105 ? 1.936 -13.564 -2.150 1.00 92.88 105 VAL A CA 1
ATOM 805 C C . VAL A 1 105 ? 2.351 -12.555 -3.218 1.00 92.88 105 VAL A C 1
ATOM 807 O O . VAL A 1 105 ? 3.021 -12.939 -4.168 1.00 92.88 105 VAL A O 1
ATOM 810 N N . LEU A 1 106 ? 2.030 -11.269 -3.047 1.00 92.00 106 LEU A N 1
ATOM 811 C CA . LEU A 1 106 ? 2.465 -10.207 -3.954 1.00 92.00 106 LEU A CA 1
ATOM 812 C C . LEU A 1 106 ? 3.993 -10.107 -4.005 1.00 92.00 106 LEU A C 1
ATOM 814 O O . LEU A 1 106 ? 4.549 -10.111 -5.098 1.00 92.00 106 LEU A O 1
ATOM 818 N N . ILE A 1 107 ? 4.685 -10.091 -2.860 1.00 91.12 107 ILE A N 1
ATOM 819 C CA . ILE A 1 107 ? 6.160 -10.113 -2.833 1.00 91.12 107 ILE A CA 1
ATOM 820 C C . ILE A 1 107 ? 6.698 -11.348 -3.565 1.00 91.12 107 ILE A C 1
ATOM 822 O O . ILE A 1 107 ? 7.609 -11.217 -4.378 1.00 91.12 107 ILE A O 1
ATOM 826 N N . GLY A 1 108 ? 6.124 -12.529 -3.319 1.00 89.94 108 GLY A N 1
ATOM 827 C CA . GLY A 1 108 ? 6.522 -13.775 -3.976 1.00 89.94 108 GLY A CA 1
ATOM 828 C C . GLY A 1 108 ? 6.335 -13.729 -5.493 1.00 89.94 108 GLY A C 1
ATOM 829 O O . GLY A 1 108 ? 7.264 -14.049 -6.228 1.00 89.94 108 GLY A O 1
ATOM 830 N N . ILE A 1 109 ? 5.177 -13.261 -5.970 1.00 89.81 109 ILE A N 1
ATOM 831 C CA . ILE A 1 109 ? 4.903 -13.061 -7.402 1.00 89.81 109 ILE A CA 1
ATOM 832 C C . ILE A 1 109 ? 5.897 -12.063 -7.999 1.00 89.81 109 ILE A C 1
ATOM 834 O O . ILE A 1 109 ? 6.463 -12.326 -9.057 1.00 89.81 109 ILE A O 1
ATOM 838 N N . GLY A 1 110 ? 6.151 -10.948 -7.313 1.00 87.31 110 GLY A N 1
ATOM 839 C CA . GLY A 1 110 ? 7.128 -9.953 -7.743 1.00 87.31 110 GLY A CA 1
ATOM 840 C C . GLY A 1 110 ? 8.539 -10.532 -7.851 1.00 87.31 110 GLY A C 1
ATOM 841 O O . GLY A 1 110 ? 9.239 -10.247 -8.819 1.00 87.31 110 GLY A O 1
ATOM 842 N N . LEU A 1 111 ? 8.954 -11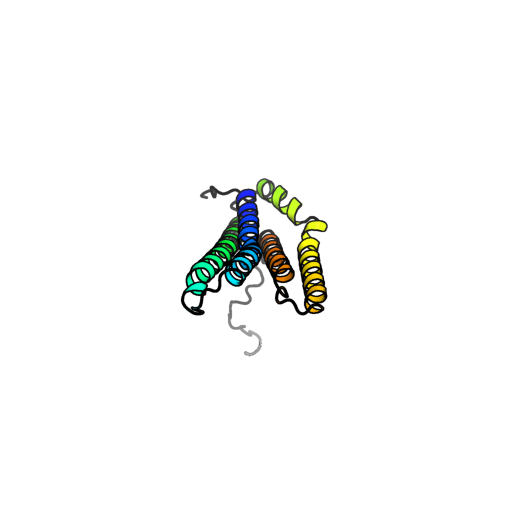.353 -6.882 1.00 87.88 111 LEU A N 1
ATOM 843 C CA . LEU A 1 111 ? 10.261 -12.009 -6.874 1.00 87.88 111 LEU A CA 1
ATOM 844 C C . LEU A 1 111 ? 10.380 -13.014 -8.026 1.00 87.88 111 LEU A C 1
ATOM 846 O O . LEU A 1 111 ? 11.373 -13.005 -8.744 1.00 87.88 111 LEU A O 1
ATOM 850 N N . VAL A 1 112 ? 9.357 -13.846 -8.235 1.00 86.81 112 VAL A N 1
ATOM 851 C CA . VAL A 1 112 ? 9.305 -14.791 -9.359 1.00 86.81 112 VAL A CA 1
ATOM 852 C C . VAL A 1 112 ? 9.376 -14.042 -10.688 1.00 86.81 112 VAL A C 1
ATOM 854 O O . VAL A 1 112 ? 10.162 -14.418 -11.551 1.00 86.81 112 VAL A O 1
ATOM 857 N N . ALA A 1 113 ? 8.626 -12.946 -10.835 1.00 82.00 113 ALA A N 1
ATOM 858 C CA . ALA A 1 113 ? 8.688 -12.101 -12.022 1.00 82.00 113 ALA A CA 1
ATOM 859 C C . ALA A 1 113 ? 10.098 -11.525 -12.242 1.00 82.00 113 ALA A C 1
ATOM 861 O O . ALA A 1 113 ? 10.594 -11.572 -13.363 1.00 82.00 113 ALA A O 1
ATOM 862 N N . ALA A 1 114 ? 10.772 -11.055 -11.186 1.00 80.12 114 ALA A N 1
ATOM 863 C CA . ALA A 1 114 ? 12.148 -10.561 -11.274 1.00 80.12 114 ALA A CA 1
ATOM 864 C C . ALA A 1 114 ? 13.156 -11.653 -11.668 1.00 80.12 114 ALA A C 1
ATOM 866 O O . ALA A 1 114 ? 14.070 -11.391 -12.444 1.00 80.12 114 ALA A O 1
ATOM 867 N N . LEU A 1 115 ? 12.996 -12.879 -11.160 1.00 81.12 115 LEU A N 1
ATOM 868 C CA . LEU A 1 115 ? 13.877 -14.008 -11.483 1.00 81.12 115 LEU A CA 1
ATOM 869 C C . LEU A 1 115 ? 13.694 -14.486 -12.931 1.00 81.12 115 LEU A C 1
ATOM 871 O O . LEU A 1 115 ? 14.677 -14.777 -13.613 1.00 81.12 115 LEU A O 1
ATOM 875 N N . ILE A 1 116 ? 12.447 -14.537 -13.411 1.00 76.50 116 ILE A N 1
ATOM 876 C CA . ILE A 1 116 ? 12.141 -14.879 -14.805 1.00 76.50 116 ILE A CA 1
ATOM 877 C C . ILE A 1 116 ? 12.709 -13.807 -15.741 1.00 76.50 116 ILE A C 1
ATOM 879 O O . ILE A 1 116 ? 13.372 -14.148 -16.715 1.00 76.50 116 ILE A O 1
ATOM 883 N N . ASP A 1 117 ? 12.507 -12.525 -15.432 1.00 68.88 117 ASP A N 1
ATOM 884 C CA . ASP A 1 117 ? 12.960 -11.412 -16.277 1.00 68.88 117 ASP A CA 1
ATOM 885 C C . ASP A 1 117 ? 14.489 -11.233 -16.236 1.00 68.88 117 ASP A C 1
ATOM 887 O O . ASP A 1 117 ? 15.114 -10.972 -17.257 1.00 68.88 117 ASP A O 1
ATOM 891 N N . GLY A 1 118 ? 15.132 -11.491 -15.090 1.00 61.88 118 GLY A N 1
ATOM 892 C CA . GLY A 1 118 ? 16.595 -11.515 -14.953 1.00 61.88 118 GLY A CA 1
ATOM 893 C C . GLY A 1 118 ? 17.302 -12.598 -15.765 1.00 61.88 118 GLY A C 1
ATOM 894 O O . GLY A 1 118 ? 18.514 -12.531 -15.955 1.00 61.88 118 GLY A O 1
ATOM 895 N N . SER A 1 119 ? 16.547 -13.577 -16.261 1.00 59.03 119 SER A N 1
ATOM 896 C CA . SER A 1 119 ? 17.050 -14.622 -17.154 1.00 59.03 119 SER A CA 1
ATOM 897 C C . SER A 1 119 ? 17.082 -14.177 -18.625 1.00 59.03 119 SER A C 1
ATOM 899 O O . SER A 1 119 ? 17.651 -14.881 -19.458 1.00 59.03 119 SER A O 1
ATOM 901 N N . TYR A 1 120 ? 16.509 -13.010 -18.955 1.00 56.94 120 TYR A N 1
ATOM 902 C CA . TYR A 1 120 ? 16.497 -12.431 -20.298 1.00 56.94 120 TYR A CA 1
ATOM 903 C C . TYR A 1 120 ? 17.262 -11.094 -20.324 1.00 56.94 120 TYR A C 1
ATOM 905 O O . TYR A 1 120 ? 17.135 -10.280 -19.415 1.00 56.94 120 TYR A O 1
ATOM 913 N N . PRO A 1 121 ? 18.045 -10.793 -21.377 1.00 55.31 121 PRO A N 1
ATOM 914 C CA . PRO A 1 121 ? 18.903 -9.602 -21.433 1.00 55.31 121 PRO A CA 1
ATOM 915 C C . PRO A 1 121 ? 18.143 -8.272 -21.631 1.00 55.31 121 PRO A C 1
ATOM 917 O O . PRO A 1 121 ? 18.748 -7.250 -21.958 1.00 55.31 121 PRO A O 1
ATOM 920 N N . HIS A 1 122 ? 16.821 -8.242 -21.449 1.00 54.72 122 HIS A N 1
ATOM 921 C CA . HIS A 1 122 ? 16.021 -7.037 -21.622 1.00 54.72 122 HIS A CA 1
ATOM 922 C C . HIS A 1 122 ? 15.890 -6.274 -20.297 1.00 54.72 122 HIS A C 1
ATOM 924 O O . HIS A 1 122 ? 15.476 -6.803 -19.275 1.00 54.72 122 HIS A O 1
ATOM 930 N N . HIS A 1 123 ? 16.232 -4.984 -20.320 1.00 53.75 123 HIS A N 1
ATOM 931 C CA . HIS A 1 123 ? 16.247 -4.053 -19.183 1.00 53.75 123 HIS A CA 1
ATOM 932 C C . HIS A 1 123 ? 14.854 -3.720 -18.571 1.00 53.75 123 HIS A C 1
ATOM 934 O O . HIS A 1 123 ? 14.604 -2.558 -18.232 1.00 53.75 123 HIS A O 1
ATOM 940 N N . GLY A 1 124 ? 13.926 -4.684 -18.490 1.00 57.16 124 GLY A N 1
ATOM 941 C CA . GLY A 1 124 ? 12.614 -4.599 -17.817 1.00 57.16 124 GLY A CA 1
ATOM 942 C C . GLY A 1 124 ? 12.635 -5.006 -16.334 1.00 57.16 124 GLY A C 1
ATOM 943 O O . GLY A 1 124 ? 11.681 -4.708 -15.611 1.00 57.16 124 GLY A O 1
ATOM 944 N N . PHE A 1 125 ? 13.777 -5.567 -15.914 1.00 56.34 125 PHE A N 1
ATOM 945 C CA . PHE A 1 125 ? 14.170 -6.293 -14.6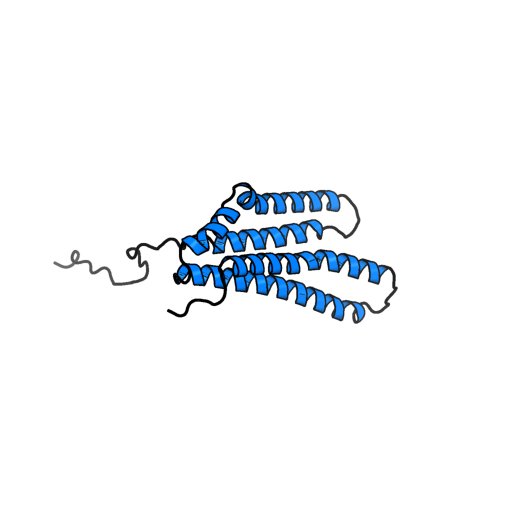94 1.00 56.34 125 PHE A CA 1
ATOM 946 C C . PHE A 1 125 ? 13.504 -5.965 -13.338 1.00 56.34 125 PHE A C 1
ATOM 948 O O . PHE A 1 125 ? 13.630 -6.735 -12.392 1.00 56.34 125 PHE A O 1
ATOM 955 N N . MET A 1 126 ? 12.806 -4.840 -13.178 1.00 69.88 126 MET A N 1
ATOM 956 C CA . MET A 1 126 ? 12.338 -4.341 -11.874 1.00 69.88 126 MET A CA 1
ATOM 957 C C . MET A 1 126 ? 10.871 -3.897 -11.845 1.00 69.88 126 MET A C 1
ATOM 959 O O . MET A 1 126 ? 10.371 -3.535 -10.784 1.00 69.88 126 MET A O 1
ATOM 963 N N . LEU A 1 127 ? 10.153 -3.908 -12.971 1.00 79.00 127 LEU A N 1
ATOM 964 C CA . LEU A 1 127 ? 8.832 -3.270 -13.052 1.00 79.00 127 LEU A CA 1
ATOM 965 C C . LEU A 1 127 ? 7.745 -4.091 -12.357 1.00 79.00 127 LEU A C 1
ATOM 967 O O . LEU A 1 127 ? 7.049 -3.583 -11.479 1.00 79.00 127 LEU A O 1
ATOM 971 N N . GLY A 1 128 ? 7.637 -5.379 -12.702 1.00 80.62 128 GLY A N 1
ATOM 972 C CA . GLY A 1 128 ? 6.685 -6.293 -12.065 1.00 80.62 128 GLY A CA 1
ATOM 973 C C . GLY A 1 128 ? 6.954 -6.439 -10.567 1.00 80.62 128 GLY A C 1
ATOM 974 O O . GLY A 1 128 ? 6.024 -6.395 -9.758 1.00 80.62 128 GLY A O 1
ATOM 975 N N . PHE A 1 129 ? 8.234 -6.511 -10.191 1.00 84.88 129 PHE A N 1
ATOM 976 C CA . PHE A 1 129 ? 8.652 -6.498 -8.793 1.00 84.88 129 PHE A CA 1
ATOM 977 C C . PHE A 1 129 ? 8.267 -5.193 -8.090 1.00 84.88 129 PHE A C 1
ATOM 979 O O . PHE A 1 129 ? 7.642 -5.248 -7.037 1.00 84.88 129 PHE A O 1
ATOM 986 N N . GLY A 1 130 ? 8.567 -4.032 -8.679 1.00 86.31 130 GLY A N 1
ATOM 987 C CA . GLY A 1 130 ? 8.264 -2.715 -8.114 1.00 86.31 130 GLY A CA 1
ATOM 988 C C . GLY A 1 130 ? 6.771 -2.499 -7.856 1.00 86.31 130 GLY A C 1
ATOM 989 O O . GLY A 1 130 ? 6.392 -2.081 -6.760 1.00 86.31 130 GLY A O 1
ATOM 990 N N . ILE A 1 131 ? 5.915 -2.882 -8.812 1.00 90.25 131 ILE A N 1
ATOM 991 C CA . ILE A 1 131 ? 4.450 -2.854 -8.660 1.00 90.25 131 ILE A CA 1
ATOM 992 C C . ILE A 1 131 ? 4.030 -3.712 -7.465 1.00 90.25 131 ILE A C 1
ATOM 994 O O . ILE A 1 131 ? 3.362 -3.230 -6.546 1.00 90.25 131 ILE A O 1
ATOM 998 N N . CYS A 1 132 ? 4.446 -4.981 -7.451 1.00 91.88 132 CYS A N 1
ATOM 999 C CA . CYS A 1 132 ? 4.076 -5.915 -6.393 1.00 91.88 132 CYS A CA 1
ATOM 1000 C C . CYS A 1 132 ? 4.594 -5.461 -5.023 1.00 91.88 132 CYS A C 1
ATOM 1002 O O . CYS A 1 132 ? 3.883 -5.561 -4.021 1.00 91.88 132 CYS A O 1
ATOM 1004 N N . PHE A 1 133 ? 5.806 -4.916 -4.975 1.00 91.62 133 PHE A N 1
ATOM 1005 C CA . PHE A 1 133 ? 6.443 -4.418 -3.765 1.00 91.62 133 PHE A CA 1
ATOM 1006 C C . PHE A 1 133 ? 5.678 -3.232 -3.166 1.00 91.62 133 PHE A C 1
ATOM 1008 O O . PHE A 1 133 ? 5.341 -3.254 -1.981 1.00 91.62 133 PHE A O 1
ATOM 1015 N N . VAL A 1 134 ? 5.319 -2.233 -3.977 1.00 93.00 134 VAL A N 1
ATOM 1016 C CA . VAL A 1 134 ? 4.551 -1.065 -3.510 1.00 93.00 134 VAL A CA 1
ATOM 1017 C C . VAL A 1 134 ? 3.160 -1.467 -3.031 1.00 93.00 134 VAL A C 1
ATOM 1019 O O . VAL A 1 134 ? 2.738 -1.031 -1.957 1.00 93.00 134 VAL A O 1
ATOM 1022 N N . LEU A 1 135 ? 2.468 -2.339 -3.772 1.00 93.75 135 LEU A N 1
ATOM 1023 C CA . LEU A 1 135 ? 1.170 -2.877 -3.353 1.00 93.75 135 LEU A CA 1
ATOM 1024 C C . LEU A 1 135 ? 1.268 -3.607 -2.007 1.00 93.75 135 LEU A C 1
ATOM 1026 O O . LEU A 1 135 ? 0.425 -3.408 -1.130 1.00 93.75 135 LEU A O 1
ATOM 1030 N N . SER A 1 136 ? 2.331 -4.390 -1.814 1.00 93.56 136 SER A N 1
ATOM 1031 C CA . SER A 1 136 ? 2.585 -5.116 -0.566 1.00 93.56 136 SER A CA 1
ATOM 1032 C C . SER A 1 136 ? 2.824 -4.169 0.606 1.00 93.56 136 SER A C 1
ATOM 1034 O O . SER A 1 136 ? 2.224 -4.348 1.667 1.00 93.56 136 SER A O 1
ATOM 1036 N N . ILE A 1 137 ? 3.641 -3.126 0.419 1.00 92.88 137 ILE A N 1
ATOM 1037 C CA . ILE A 1 137 ? 3.875 -2.097 1.442 1.00 92.88 137 ILE A CA 1
ATOM 1038 C C . ILE A 1 137 ? 2.569 -1.405 1.821 1.00 92.88 137 ILE A C 1
ATOM 1040 O O . ILE A 1 137 ? 2.279 -1.262 3.010 1.00 92.88 137 ILE A O 1
ATOM 1044 N N . GLY A 1 138 ? 1.766 -0.994 0.838 1.00 91.50 138 GLY A N 1
ATOM 1045 C CA . GLY A 1 138 ? 0.505 -0.313 1.114 1.00 91.50 138 GLY A CA 1
ATOM 1046 C C . GLY A 1 138 ? -0.485 -1.184 1.872 1.00 91.50 138 GLY A C 1
ATOM 1047 O O . GLY A 1 138 ? -1.114 -0.718 2.826 1.00 91.50 138 GLY A O 1
ATOM 1048 N N . LEU A 1 139 ? -0.555 -2.468 1.519 1.00 92.31 139 LEU A N 1
ATOM 1049 C CA . LEU A 1 139 ? -1.400 -3.424 2.215 1.00 92.31 139 LEU A CA 1
ATOM 1050 C C . LEU A 1 139 ? -0.941 -3.651 3.662 1.00 92.31 139 LEU A C 1
ATOM 1052 O O . LEU A 1 139 ? -1.760 -3.564 4.578 1.00 92.31 139 LEU A O 1
ATOM 1056 N N . MET A 1 140 ? 0.359 -3.867 3.884 1.00 91.88 140 MET A N 1
ATOM 1057 C CA . MET A 1 140 ? 0.926 -4.036 5.228 1.00 91.88 140 MET A CA 1
ATOM 1058 C C . MET A 1 140 ? 0.729 -2.787 6.093 1.00 91.88 140 MET A C 1
ATOM 1060 O O . MET A 1 140 ? 0.346 -2.883 7.261 1.00 91.88 140 MET A O 1
ATOM 1064 N N . GLN A 1 141 ? 0.946 -1.598 5.525 1.00 91.06 141 GLN A N 1
ATOM 1065 C CA . GLN A 1 141 ? 0.774 -0.333 6.234 1.00 91.06 141 GLN A CA 1
ATOM 1066 C C . GLN A 1 141 ? -0.685 -0.118 6.659 1.00 91.06 141 GLN A C 1
ATOM 1068 O O . GLN A 1 141 ? -0.948 0.342 7.778 1.00 91.06 141 GLN A O 1
ATOM 1073 N N . LEU A 1 142 ? -1.638 -0.461 5.791 1.00 90.19 142 LEU A N 1
ATOM 1074 C CA . LEU A 1 142 ? -3.062 -0.355 6.087 1.00 90.19 142 LEU A CA 1
ATOM 1075 C C . LEU A 1 142 ? -3.500 -1.378 7.144 1.00 90.19 142 LEU A C 1
ATOM 1077 O O . LEU A 1 142 ? -4.162 -0.995 8.108 1.00 90.19 142 LEU A O 1
ATOM 1081 N N . GLN A 1 143 ? -3.063 -2.636 7.026 1.00 90.75 143 GLN A N 1
ATOM 1082 C CA . GLN A 1 143 ? -3.297 -3.674 8.037 1.00 90.75 143 GLN A CA 1
ATOM 1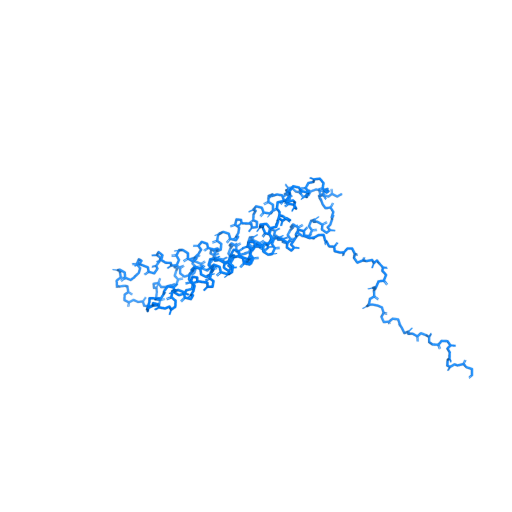083 C C . GLN A 1 143 ? -2.779 -3.238 9.407 1.00 90.75 143 GLN A C 1
ATOM 1085 O O . GLN A 1 143 ? -3.530 -3.236 10.380 1.00 90.75 143 GLN A O 1
ATOM 1090 N N . ARG A 1 144 ? -1.529 -2.766 9.478 1.00 88.56 144 ARG A N 1
ATOM 1091 C CA . ARG A 1 144 ? -0.925 -2.263 10.718 1.00 88.56 144 ARG A CA 1
ATOM 1092 C C . ARG A 1 144 ? -1.706 -1.096 11.321 1.00 88.56 144 ARG A C 1
ATOM 1094 O O . ARG A 1 144 ? -1.782 -0.974 12.538 1.00 88.56 144 ARG A O 1
ATOM 1101 N N . SER A 1 145 ? -2.288 -0.243 10.482 1.00 87.12 145 SER A N 1
ATOM 1102 C CA . SER A 1 145 ? -3.060 0.922 10.929 1.00 87.12 145 SER A CA 1
ATOM 1103 C C . SER A 1 145 ? -4.431 0.559 11.508 1.00 87.12 145 SER A C 1
ATOM 1105 O O . SER A 1 145 ? -5.006 1.381 12.220 1.00 87.12 145 SER A O 1
ATOM 1107 N N . LEU A 1 146 ? -4.947 -0.638 11.208 1.00 87.19 146 LEU A N 1
ATOM 1108 C CA . LEU A 1 146 ? -6.247 -1.142 11.665 1.00 87.19 146 LEU A CA 1
ATOM 1109 C C . LEU A 1 146 ? -6.174 -1.970 12.956 1.00 87.19 146 LEU A C 1
ATOM 1111 O O . LEU A 1 146 ? -7.203 -2.126 13.624 1.00 87.19 146 LEU A O 1
ATOM 1115 N N . ILE A 1 147 ? -4.984 -2.474 13.307 1.00 83.00 147 ILE A N 1
ATOM 1116 C CA . ILE A 1 147 ? -4.740 -3.197 14.560 1.00 83.00 147 ILE A CA 1
ATOM 1117 C C . ILE A 1 147 ? -5.031 -2.252 15.730 1.00 83.00 147 ILE A C 1
ATOM 1119 O O . ILE A 1 147 ? -4.570 -1.106 15.749 1.00 83.00 147 ILE A O 1
ATOM 1123 N N . ASN A 1 148 ? -5.820 -2.731 16.696 1.00 67.31 148 ASN A N 1
ATOM 1124 C CA . ASN A 1 148 ? -6.067 -1.997 17.932 1.00 67.31 148 ASN A CA 1
ATOM 1125 C C . ASN A 1 148 ? -4.723 -1.624 18.570 1.00 67.31 148 ASN A C 1
ATOM 1127 O O . ASN A 1 148 ? -3.860 -2.498 18.683 1.00 67.31 148 ASN A O 1
ATOM 1131 N N . PRO A 1 149 ? -4.510 -0.365 18.993 1.00 60.03 149 PRO A N 1
ATOM 1132 C CA . PRO A 1 149 ? -3.392 -0.093 19.879 1.00 60.03 149 PRO A CA 1
ATOM 1133 C C . PRO A 1 149 ? -3.547 -1.042 21.068 1.00 60.03 149 PRO A C 1
ATOM 1135 O O . PRO A 1 149 ? -4.610 -1.068 21.685 1.00 60.03 149 PRO A O 1
ATOM 1138 N N . VAL A 1 150 ? -2.523 -1.859 21.339 1.00 55.50 150 VAL A N 1
ATOM 1139 C CA . VAL A 1 150 ? -2.439 -2.569 22.615 1.00 55.50 150 VAL A CA 1
ATOM 1140 C C . VAL A 1 150 ? -2.583 -1.472 23.650 1.00 55.50 150 VAL A C 1
ATOM 1142 O O . VAL A 1 150 ? -1.756 -0.557 23.687 1.00 55.50 150 VAL A O 1
ATOM 1145 N N . THR A 1 151 ? -3.689 -1.487 24.386 1.00 50.44 151 THR A N 1
ATOM 1146 C CA . THR A 1 151 ? -3.844 -0.663 25.570 1.00 50.44 151 THR A CA 1
ATOM 1147 C C . THR A 1 151 ? -2.652 -1.054 26.424 1.00 50.44 151 THR A C 1
ATOM 1149 O O . THR A 1 151 ? -2.614 -2.164 26.947 1.00 50.44 151 THR A O 1
ATOM 1152 N N . GLN A 1 152 ? -1.607 -0.224 26.443 1.00 43.53 152 GLN A N 1
ATOM 1153 C CA . GLN A 1 152 ? -0.576 -0.377 27.450 1.00 43.53 152 GLN A CA 1
ATOM 1154 C C . GLN A 1 152 ? -1.348 -0.293 28.756 1.00 43.53 152 GLN A C 1
ATOM 1156 O O . GLN A 1 152 ? -1.999 0.724 29.010 1.00 43.53 152 GLN A O 1
ATOM 1161 N N . GLU A 1 153 ? -1.379 -1.387 29.516 1.00 40.03 153 GLU A N 1
ATOM 1162 C CA . GLU A 1 153 ? -1.871 -1.299 30.877 1.00 40.03 153 GLU A CA 1
ATOM 1163 C C . GLU A 1 153 ? -1.139 -0.126 31.542 1.00 40.03 153 GLU A C 1
ATOM 1165 O O . GLU A 1 153 ? 0.076 0.020 31.348 1.00 40.03 153 GLU A O 1
ATOM 1170 N N . PRO A 1 154 ? -1.843 0.742 32.285 1.00 45.59 154 PRO A N 1
ATOM 1171 C CA . PRO A 1 154 ? -1.254 1.901 32.949 1.00 45.59 154 PRO A CA 1
ATOM 1172 C C . PRO A 1 154 ? -0.348 1.507 34.138 1.00 45.59 154 PRO A C 1
ATOM 1174 O O . PRO A 1 154 ? -0.369 2.159 35.174 1.00 45.59 154 PRO A O 1
ATOM 1177 N N . GLY A 1 155 ? 0.445 0.439 34.002 1.00 49.59 155 GLY A N 1
ATOM 1178 C CA . GLY A 1 155 ? 1.274 -0.153 35.050 1.00 49.59 155 GLY A CA 1
ATOM 1179 C C . GLY A 1 155 ? 2.754 -0.334 34.702 1.00 49.59 155 GLY A C 1
ATOM 1180 O O . GLY A 1 155 ? 3.524 -0.667 35.593 1.00 49.59 155 GLY A O 1
ATOM 1181 N N . LEU A 1 156 ? 3.199 -0.082 33.464 1.00 51.47 156 LEU A N 1
ATOM 1182 C CA . LEU A 1 156 ? 4.633 -0.123 33.131 1.00 51.47 156 LEU A CA 1
ATOM 1183 C C . LEU A 1 156 ? 5.112 1.195 32.513 1.00 51.47 156 LEU A C 1
ATOM 1185 O O . LEU A 1 156 ? 5.548 1.276 31.364 1.00 51.47 156 LEU A O 1
ATOM 1189 N N . GLN A 1 157 ? 5.036 2.258 33.314 1.00 48.50 157 GLN A N 1
ATOM 1190 C CA . GLN A 1 157 ? 5.845 3.454 33.101 1.00 48.50 157 GLN A CA 1
ATOM 1191 C C . GLN A 1 157 ? 7.317 3.107 33.380 1.00 48.50 157 GLN A C 1
ATOM 1193 O O . GLN A 1 157 ? 7.833 3.346 34.464 1.00 48.50 157 GLN A O 1
ATOM 1198 N N . LEU A 1 158 ? 8.023 2.566 32.384 1.00 55.88 158 LEU A N 1
ATOM 1199 C CA . LEU A 1 158 ? 9.496 2.505 32.335 1.00 55.88 158 LEU A CA 1
ATOM 1200 C C . LEU A 1 158 ? 10.079 3.916 32.091 1.00 55.88 158 LEU A C 1
ATOM 1202 O O . LEU A 1 158 ? 10.834 4.149 31.152 1.00 55.88 158 LEU A O 1
ATOM 1206 N N . GLY A 1 159 ? 9.641 4.894 32.885 1.00 48.97 159 GLY A N 1
ATOM 1207 C CA . GLY A 1 159 ? 9.847 6.315 32.604 1.00 48.97 159 GLY A CA 1
ATOM 1208 C C . GLY A 1 159 ? 9.724 7.243 33.808 1.00 48.97 159 GLY A C 1
ATOM 1209 O O . GLY A 1 159 ? 9.660 8.453 33.620 1.00 48.97 159 GLY A O 1
ATOM 1210 N N . THR A 1 160 ? 9.723 6.715 35.029 1.00 48.53 160 THR A N 1
ATOM 1211 C CA . THR A 1 160 ? 10.063 7.494 36.218 1.00 48.53 160 THR A CA 1
ATOM 1212 C C . THR A 1 160 ? 11.321 6.888 36.814 1.00 48.53 160 THR A C 1
ATOM 1214 O O . THR A 1 160 ? 11.301 5.893 37.528 1.00 48.53 160 THR A O 1
ATOM 1217 N N . SER A 1 161 ? 12.455 7.509 36.506 1.00 57.31 161 SER A N 1
ATOM 1218 C CA . SER A 1 161 ? 13.668 7.433 37.313 1.00 57.31 161 SER A CA 1
ATOM 1219 C C . SER A 1 161 ? 13.412 8.108 38.667 1.00 57.31 161 SER A C 1
ATOM 1221 O O . SER A 1 161 ? 14.013 9.132 38.985 1.00 57.31 161 SER A O 1
ATOM 1223 N N . ALA A 1 162 ? 12.453 7.589 39.433 1.00 58.59 162 ALA A N 1
ATOM 1224 C CA . ALA A 1 162 ? 12.429 7.821 40.860 1.00 58.59 162 ALA A CA 1
ATOM 1225 C C . ALA A 1 162 ? 13.607 7.015 41.428 1.00 58.59 162 ALA A C 1
ATOM 1227 O O . ALA A 1 162 ? 13.740 5.834 41.085 1.00 58.59 162 ALA A O 1
ATOM 1228 N N . PRO A 1 163 ? 14.509 7.626 42.210 1.00 58.69 163 PRO A N 1
ATOM 1229 C CA . PRO A 1 163 ? 15.537 6.862 42.893 1.00 58.69 163 PRO A CA 1
ATOM 1230 C C . PRO A 1 163 ? 14.850 5.782 43.734 1.00 58.69 163 PRO A C 1
ATOM 1232 O O . PRO A 1 163 ? 13.894 6.061 44.455 1.00 58.69 163 PRO A O 1
ATOM 1235 N N . LEU A 1 164 ? 15.314 4.540 43.597 1.00 55.78 164 LEU A N 1
ATOM 1236 C CA . LEU A 1 164 ? 15.008 3.472 44.540 1.00 55.78 164 LEU A CA 1
ATOM 1237 C C . LEU A 1 164 ? 15.515 3.940 45.908 1.00 55.78 164 LEU A C 1
ATOM 1239 O O . LEU A 1 164 ? 16.709 3.851 46.183 1.00 55.78 164 LEU A O 1
ATOM 1243 N N . GLU A 1 165 ? 14.634 4.483 46.745 1.00 57.44 165 GLU A N 1
ATOM 1244 C CA . GLU A 1 165 ? 14.942 4.683 48.156 1.00 57.44 165 GLU A CA 1
ATOM 1245 C C . GLU A 1 165 ? 15.121 3.297 48.778 1.00 57.44 165 GLU A C 1
ATOM 1247 O O . GLU A 1 165 ? 14.162 2.572 49.040 1.00 57.44 165 GLU A O 1
ATOM 1252 N N . SER A 1 166 ? 16.376 2.881 48.956 1.00 62.44 166 SER A N 1
ATOM 1253 C CA . SER A 1 166 ? 16.686 1.686 49.723 1.00 62.44 166 SER A CA 1
ATOM 1254 C C . SER A 1 166 ? 16.557 2.029 51.205 1.00 62.44 166 SER A C 1
ATOM 1256 O O . SER A 1 166 ? 17.491 2.545 51.813 1.00 62.44 166 SER A O 1
ATOM 1258 N N . THR A 1 167 ? 15.427 1.695 51.815 1.00 59.97 167 THR A N 1
ATOM 1259 C CA . THR A 1 167 ? 15.249 1.733 53.277 1.00 59.97 167 THR A CA 1
ATOM 1260 C C . THR A 1 167 ? 16.065 0.659 54.013 1.00 59.97 167 THR A C 1
ATOM 1262 O O . THR A 1 167 ? 15.931 0.509 55.219 1.00 59.97 167 THR A O 1
ATOM 1265 N N . HIS A 1 168 ? 16.921 -0.093 53.309 1.00 59.09 168 HIS A N 1
ATOM 1266 C CA . HIS A 1 168 ? 17.597 -1.282 53.832 1.00 59.09 168 HIS A CA 1
ATOM 1267 C C . HIS A 1 168 ? 19.113 -1.153 54.058 1.00 59.09 168 HIS A C 1
ATOM 1269 O O . HIS A 1 168 ? 19.739 -2.144 54.418 1.00 59.09 168 HIS A O 1
ATOM 1275 N N . TRP A 1 169 ? 19.704 0.033 53.881 1.00 58.28 169 TRP A N 1
ATOM 1276 C CA . TRP A 1 169 ? 21.156 0.241 54.046 1.00 58.28 169 TRP A CA 1
ATOM 1277 C C . TRP A 1 169 ? 21.514 1.410 54.975 1.00 58.28 169 TRP A C 1
ATOM 1279 O O . TRP A 1 169 ? 22.509 2.094 54.753 1.00 58.28 169 TRP A O 1
ATOM 1289 N N . GLY A 1 170 ? 20.709 1.655 56.009 1.00 55.78 170 GLY A N 1
ATOM 1290 C CA . GLY A 1 170 ? 20.973 2.719 56.978 1.00 55.78 170 GLY A CA 1
ATOM 1291 C C . GLY A 1 170 ? 20.360 2.450 58.346 1.00 55.78 170 GLY A C 1
ATOM 1292 O O . GLY A 1 170 ? 19.424 3.143 58.731 1.00 55.78 170 GLY A O 1
ATOM 1293 N N . GLU A 1 171 ? 20.909 1.460 59.048 1.00 43.34 171 GLU A N 1
ATOM 1294 C CA . GLU A 1 171 ? 21.122 1.502 60.503 1.00 43.34 171 GLU A CA 1
ATOM 1295 C C . GLU A 1 171 ? 22.627 1.373 60.760 1.00 43.34 171 GLU A C 1
ATOM 1297 O O . GLU A 1 171 ? 23.269 0.558 60.053 1.00 43.34 171 GLU A O 1
#